Protein AF-A0A9E2X9G2-F1 (afdb_monomer)

Radius of gyration: 14.69 Å; Cα contacts (8 Å, |Δi|>4): 81; chains: 1; bounding box: 24×46×28 Å

Foldseek 3Di:
DFDKFKKAFPDLPDQWDDDDPDTFGADPRRITIDGPVVVVVCVVVVRIDGDPPVVPVVVVPPPDDDD

pLDDT: mean 78.17, std 18.65, range [41.12, 93.12]

Solvent-accessible surface area (backbone atoms only — not comparable to full-atom values): 4255 Å² total; per-residue (Å²): 134,83,63,66,40,47,30,28,42,74,66,72,84,58,70,55,50,74,58,92,94,45,74,40,59,38,50,97,85,25,36,29,71,36,48,52,82,59,43,52,59,43,43,72,69,62,52,32,43,81,47,79,62,77,78,65,63,70,69,74,76,76,81,82,81,87,131

Secondary structure (DSSP, 8-state):
---EEEEEESS---SEEEETTEEEE--TTSEEEEEHHHHHHHHHTTSEEE---TTTSSSSSSSSS--

Nearest PDB structures (foldseek):
  2e9x-assembly1_B  TM=6.436E-01  e=7.956E-02  Homo sapiens
  8q6o-assembly1_H  TM=5.773E-01  e=6.172E-02  Xenopus laevis
  8b9d-assembly1_D  TM=6.470E-01  e=9.454E-01  Homo sapiens
  5u8t-assembly1_B  TM=4.736E-01  e=4.336E+00  Saccharomyces cerevisiae S288C
  5u8s-assembly1_B  TM=5.538E-01  e=9.894E+00  Saccharomyces cerevisiae S288C

Structure (mmCIF, N/CA/C/O backbone):
data_AF-A0A9E2X9G2-F1
#
_entry.id   AF-A0A9E2X9G2-F1
#
loop_
_atom_site.group_PDB
_atom_site.id
_atom_site.type_symbol
_atom_site.label_atom_id
_atom_site.label_alt_id
_atom_site.label_comp_id
_atom_site.label_asym_id
_atom_site.label_entity_id
_atom_site.label_seq_id
_atom_site.pdbx_PDB_ins_code
_atom_site.Cartn_x
_atom_site.Cartn_y
_atom_site.Cartn_z
_atom_site.occupancy
_atom_site.B_iso_or_equiv
_atom_site.auth_seq_id
_atom_site.auth_comp_id
_atom_site.auth_asym_id
_atom_site.auth_atom_id
_atom_site.pdbx_PDB_model_num
ATOM 1 N N . MET A 1 1 ? -11.290 -10.743 12.212 1.00 50.19 1 MET A N 1
ATOM 2 C CA . MET A 1 1 ? -9.897 -10.502 11.784 1.00 50.19 1 MET A CA 1
ATOM 3 C C . MET A 1 1 ? -9.959 -9.967 10.370 1.00 50.19 1 MET A C 1
ATOM 5 O O . MET A 1 1 ? -10.512 -10.652 9.521 1.00 50.19 1 MET A O 1
ATOM 9 N N . SER A 1 2 ? -9.534 -8.727 10.140 1.00 62.53 2 SER A N 1
ATOM 10 C CA . SER A 1 2 ? -9.505 -8.163 8.787 1.00 62.53 2 SER A CA 1
ATOM 11 C C . SER A 1 2 ? -8.338 -8.780 8.023 1.00 62.53 2 SER A C 1
ATOM 13 O O . SER A 1 2 ? -7.222 -8.782 8.533 1.00 62.53 2 SER A O 1
ATOM 15 N N . ASP A 1 3 ? -8.610 -9.320 6.839 1.00 84.56 3 ASP A N 1
ATOM 16 C CA . ASP A 1 3 ? -7.619 -9.925 5.947 1.00 84.56 3 ASP A CA 1
ATOM 17 C C . ASP A 1 3 ? -6.644 -8.832 5.466 1.00 84.56 3 ASP A C 1
ATOM 19 O O . ASP A 1 3 ? -7.019 -7.948 4.685 1.00 84.56 3 ASP A O 1
ATOM 23 N N . LEU A 1 4 ? -5.430 -8.819 6.029 1.00 90.06 4 LEU A N 1
ATOM 24 C CA . LEU A 1 4 ? -4.377 -7.864 5.680 1.00 90.06 4 LEU A CA 1
ATOM 25 C C . LEU A 1 4 ? -3.493 -8.449 4.580 1.00 90.06 4 LEU A C 1
ATOM 27 O O . LEU A 1 4 ? -3.078 -9.603 4.646 1.00 90.06 4 LEU A O 1
ATOM 31 N N . VAL A 1 5 ? -3.161 -7.618 3.601 1.00 92.12 5 VAL A N 1
ATOM 32 C CA . VAL A 1 5 ? -2.302 -7.949 2.468 1.00 92.12 5 VAL A CA 1
ATOM 33 C C . VAL A 1 5 ? -1.019 -7.137 2.582 1.00 92.12 5 VAL A C 1
ATOM 35 O O . VAL A 1 5 ? -1.059 -5.917 2.761 1.00 92.12 5 VAL A O 1
ATOM 38 N N . ALA A 1 6 ? 0.120 -7.816 2.469 1.00 93.12 6 ALA A N 1
ATOM 39 C CA . ALA A 1 6 ? 1.417 -7.168 2.357 1.00 93.12 6 ALA A CA 1
ATOM 40 C C . ALA A 1 6 ? 1.662 -6.762 0.905 1.00 93.12 6 ALA A C 1
ATOM 42 O O . ALA A 1 6 ? 1.615 -7.595 -0.004 1.00 93.12 6 ALA A O 1
ATOM 43 N N . LEU A 1 7 ? 1.941 -5.483 0.693 1.00 92.56 7 LEU A N 1
ATOM 44 C CA . LEU A 1 7 ? 2.287 -4.924 -0.604 1.00 92.56 7 LEU A CA 1
ATOM 45 C C . LEU A 1 7 ? 3.666 -4.288 -0.541 1.00 92.56 7 LEU A C 1
ATOM 47 O O . LEU A 1 7 ? 4.015 -3.680 0.464 1.00 92.56 7 LEU A O 1
ATOM 51 N N . ARG A 1 8 ? 4.428 -4.379 -1.626 1.00 92.31 8 ARG A N 1
ATOM 52 C CA . ARG A 1 8 ? 5.706 -3.685 -1.777 1.00 92.31 8 ARG A CA 1
ATOM 53 C C . ARG A 1 8 ? 5.576 -2.578 -2.809 1.00 92.31 8 ARG A C 1
ATOM 55 O O . ARG A 1 8 ? 5.078 -2.825 -3.908 1.00 92.31 8 ARG A O 1
ATOM 62 N N . ALA A 1 9 ? 6.022 -1.376 -2.459 1.00 91.44 9 ALA A N 1
ATOM 63 C CA . ALA A 1 9 ? 6.088 -0.262 -3.392 1.00 91.44 9 ALA A CA 1
ATOM 64 C C . ALA A 1 9 ? 7.099 -0.564 -4.509 1.00 91.44 9 ALA A C 1
ATOM 66 O O . ALA A 1 9 ? 8.222 -0.996 -4.247 1.00 91.44 9 ALA A O 1
ATOM 67 N N . VAL A 1 10 ? 6.712 -0.312 -5.761 1.00 88.62 10 VAL A N 1
ATOM 68 C CA . VAL A 1 10 ? 7.606 -0.454 -6.926 1.00 88.62 10 VAL A CA 1
ATOM 69 C C . VAL A 1 10 ? 8.662 0.657 -6.934 1.00 88.62 10 VAL A C 1
ATOM 71 O O . VAL A 1 10 ? 9.809 0.433 -7.313 1.00 88.62 10 VAL A O 1
ATOM 74 N N . PHE A 1 11 ? 8.285 1.843 -6.452 1.00 80.31 11 PHE A N 1
ATOM 75 C CA . PHE A 1 11 ? 9.159 3.002 -6.307 1.00 80.31 11 PHE A CA 1
ATOM 76 C C . PHE A 1 11 ? 9.162 3.422 -4.830 1.00 80.31 11 PHE A C 1
ATOM 78 O O . PHE A 1 11 ? 8.216 4.080 -4.393 1.00 80.31 11 PHE A O 1
ATOM 85 N N . PRO A 1 12 ? 10.181 3.044 -4.035 1.00 67.19 12 PRO A N 1
ATOM 86 C CA . PRO A 1 12 ? 10.198 3.241 -2.582 1.00 67.19 12 PRO A CA 1
ATOM 87 C C . PRO A 1 12 ? 10.549 4.687 -2.186 1.00 67.19 12 PRO A C 1
ATOM 89 O O . PRO A 1 12 ? 11.372 4.932 -1.312 1.00 67.19 12 PRO A O 1
ATOM 92 N N . VAL A 1 13 ? 9.948 5.668 -2.858 1.00 68.31 13 VAL A N 1
ATOM 93 C CA . VAL A 1 13 ? 10.168 7.100 -2.602 1.00 68.31 13 VAL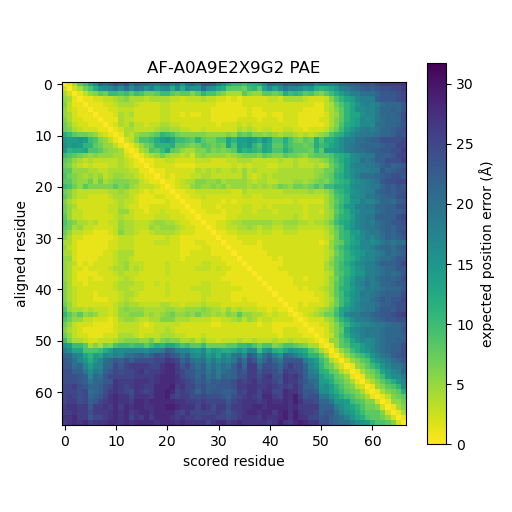 A CA 1
ATOM 94 C C . VAL A 1 13 ? 9.161 7.687 -1.608 1.00 68.31 13 VAL A C 1
ATOM 96 O O . VAL A 1 13 ? 9.253 8.865 -1.275 1.00 68.31 13 VAL A O 1
ATOM 99 N N . TRP A 1 14 ? 8.192 6.894 -1.142 1.00 75.12 14 TRP A N 1
ATOM 100 C CA . TRP A 1 14 ? 7.097 7.353 -0.285 1.00 75.12 14 TRP A CA 1
ATOM 101 C C . TRP A 1 14 ? 7.201 6.803 1.137 1.00 75.12 14 TRP A C 1
ATOM 103 O O . TRP A 1 14 ? 7.439 5.617 1.338 1.00 75.12 14 TRP A O 1
ATOM 113 N N . ASP A 1 15 ? 6.931 7.651 2.128 1.00 84.38 15 ASP A N 1
ATOM 114 C CA . ASP A 1 15 ? 6.872 7.304 3.554 1.00 84.38 15 ASP A CA 1
ATOM 115 C C . ASP A 1 15 ? 5.607 6.507 3.918 1.00 84.38 15 ASP A C 1
ATOM 117 O O . ASP A 1 15 ? 5.619 5.671 4.821 1.00 84.38 15 ASP A O 1
ATOM 121 N N . ALA A 1 16 ? 4.509 6.734 3.194 1.00 89.00 16 ALA A N 1
ATOM 122 C CA . ALA A 1 16 ? 3.223 6.085 3.426 1.00 89.00 16 ALA A CA 1
ATOM 123 C C . ALA A 1 16 ? 2.334 6.117 2.174 1.00 89.00 16 ALA A C 1
ATOM 125 O O . ALA A 1 16 ? 2.512 6.955 1.290 1.00 89.00 16 ALA A O 1
ATOM 126 N N . VAL A 1 17 ? 1.310 5.263 2.146 1.00 90.25 17 VAL A N 1
ATOM 127 C CA . VAL A 1 17 ? 0.238 5.284 1.144 1.00 90.25 17 VAL A CA 1
ATOM 128 C C . VAL A 1 17 ? -1.096 5.690 1.759 1.00 90.25 17 VAL A C 1
ATOM 130 O O . VAL A 1 17 ? -1.435 5.293 2.873 1.00 90.25 17 VAL A O 1
ATOM 133 N N . GLY A 1 18 ? -1.861 6.512 1.043 1.00 89.25 18 GLY A N 1
ATOM 134 C CA . GLY A 1 18 ? -3.184 6.967 1.468 1.00 89.25 18 GLY A CA 1
ATOM 135 C C . GLY A 1 18 ? -4.315 6.186 0.804 1.00 89.25 18 GLY A C 1
ATOM 136 O O . GLY A 1 18 ? -4.262 5.918 -0.395 1.00 89.25 18 GLY A O 1
ATOM 137 N N . HIS A 1 19 ? -5.368 5.882 1.565 1.00 85.62 19 HIS A N 1
ATOM 138 C CA . HIS A 1 19 ? -6.654 5.440 1.026 1.00 85.62 19 HIS A CA 1
ATOM 139 C C . HIS A 1 19 ? -7.805 6.072 1.817 1.00 85.62 19 HIS A C 1
ATOM 141 O O . HIS A 1 19 ? -7.975 5.822 3.014 1.00 85.62 19 HIS A O 1
ATOM 147 N N . GLY A 1 20 ? -8.585 6.929 1.152 1.00 87.12 20 GLY A N 1
ATOM 148 C CA . GLY A 1 20 ? -9.589 7.763 1.812 1.00 87.12 20 GLY A CA 1
ATOM 149 C C . GLY A 1 20 ? -8.948 8.676 2.861 1.00 87.12 20 GLY A C 1
ATOM 150 O O . GLY A 1 20 ? -8.038 9.442 2.554 1.00 87.12 20 GLY A O 1
ATOM 151 N N . THR A 1 21 ? -9.406 8.576 4.110 1.00 88.88 21 THR A N 1
ATOM 152 C CA . THR A 1 21 ? -8.869 9.337 5.253 1.00 88.88 21 THR A 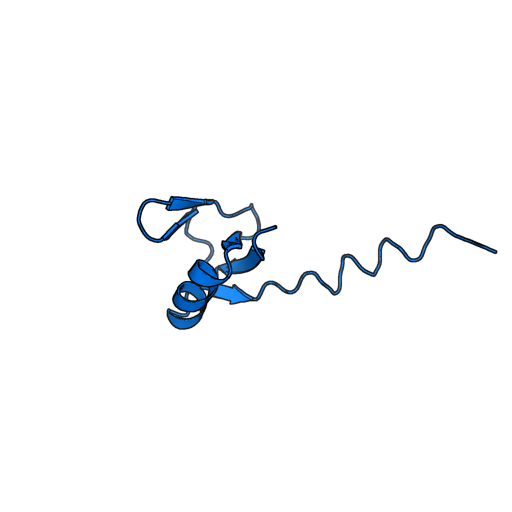CA 1
ATOM 153 C C . THR A 1 21 ? -7.755 8.608 6.010 1.00 88.88 21 THR A C 1
ATOM 155 O O . THR A 1 21 ? -7.204 9.158 6.963 1.00 88.88 21 THR A O 1
ATOM 158 N N . LYS A 1 22 ? -7.412 7.373 5.619 1.00 91.75 22 LYS A N 1
ATOM 159 C CA . LYS A 1 22 ? -6.387 6.561 6.286 1.00 91.75 22 LYS A CA 1
ATOM 160 C C . LYS A 1 22 ? -5.051 6.635 5.555 1.00 91.75 22 LYS A C 1
ATOM 162 O O . LYS A 1 22 ? -5.004 6.668 4.326 1.00 91.75 22 LYS A O 1
ATOM 167 N N . ARG A 1 23 ? -3.965 6.609 6.329 1.00 92.94 23 ARG A N 1
ATOM 168 C CA . ARG A 1 23 ? -2.589 6.462 5.838 1.00 92.94 23 ARG A CA 1
ATOM 169 C C . ARG A 1 23 ? -1.986 5.180 6.393 1.00 92.94 23 ARG A C 1
ATOM 171 O O . ARG A 1 23 ? -2.186 4.863 7.563 1.00 92.94 23 ARG A O 1
ATOM 178 N N . TYR A 1 24 ? -1.250 4.480 5.545 1.00 91.62 24 TYR A N 1
ATOM 179 C CA . TYR A 1 24 ? -0.589 3.222 5.846 1.00 91.62 24 TYR A CA 1
ATOM 180 C C . TYR A 1 24 ? 0.916 3.418 5.631 1.00 91.62 24 TYR A C 1
ATOM 182 O O . TYR A 1 24 ? 1.324 3.665 4.495 1.00 91.62 24 TYR A O 1
ATOM 190 N N . PRO A 1 25 ? 1.730 3.404 6.698 1.00 91.88 25 PRO A N 1
ATOM 191 C CA . PRO A 1 25 ? 3.162 3.662 6.595 1.00 91.88 25 PRO A CA 1
ATOM 192 C C . PRO A 1 25 ? 3.891 2.501 5.914 1.00 91.88 25 PRO A C 1
ATOM 194 O O . PRO A 1 25 ? 3.523 1.341 6.110 1.00 91.88 25 PRO A O 1
ATOM 197 N N . HIS A 1 26 ? 4.933 2.821 5.151 1.00 90.75 26 HIS A N 1
ATOM 198 C CA . HIS A 1 26 ? 5.877 1.821 4.658 1.00 90.75 26 HIS A CA 1
ATOM 199 C C . HIS A 1 26 ? 6.901 1.466 5.745 1.00 90.75 26 HIS A C 1
ATOM 201 O O . HIS A 1 26 ? 7.258 2.305 6.574 1.00 90.75 26 HIS A O 1
ATOM 207 N N . ASP A 1 27 ? 7.393 0.229 5.729 1.00 87.88 27 ASP A N 1
ATOM 208 C CA . ASP A 1 27 ? 8.607 -0.154 6.446 1.00 87.88 27 ASP A CA 1
ATOM 209 C C . ASP A 1 27 ? 9.874 0.269 5.674 1.00 87.88 27 ASP A C 1
ATOM 211 O O . ASP A 1 27 ? 9.813 0.876 4.601 1.00 87.88 27 ASP A O 1
ATOM 215 N N . LEU A 1 28 ? 11.045 -0.057 6.228 1.00 85.12 28 LEU A N 1
ATOM 216 C CA . LEU A 1 28 ? 12.344 0.268 5.626 1.00 85.12 28 LEU A CA 1
ATOM 217 C C . LEU A 1 28 ? 12.577 -0.413 4.265 1.00 85.12 28 LEU A C 1
ATOM 219 O O . LEU A 1 28 ? 13.387 0.069 3.478 1.00 85.12 28 LEU A O 1
ATOM 223 N N . ASP A 1 29 ? 11.862 -1.502 3.976 1.00 84.56 29 ASP A N 1
ATOM 224 C CA . ASP A 1 29 ? 11.929 -2.239 2.711 1.00 84.56 29 ASP A CA 1
ATOM 225 C C . ASP A 1 29 ? 10.900 -1.733 1.678 1.00 84.56 29 ASP A C 1
ATOM 227 O O . ASP A 1 29 ? 10.798 -2.281 0.568 1.00 84.56 29 ASP A O 1
ATOM 231 N N . GLY A 1 30 ? 10.126 -0.699 2.033 1.00 89.38 30 GLY A N 1
ATOM 232 C CA . GLY A 1 30 ? 9.037 -0.166 1.219 1.00 89.38 30 GLY A CA 1
ATOM 233 C C . GLY A 1 30 ? 7.782 -1.045 1.241 1.00 89.38 30 GLY A C 1
ATOM 234 O O . GLY A 1 30 ? 6.994 -1.005 0.292 1.00 89.38 30 GLY A O 1
ATOM 235 N N . VAL A 1 31 ? 7.606 -1.878 2.271 1.00 91.81 31 VAL A N 1
ATOM 236 C CA . VAL A 1 31 ? 6.450 -2.768 2.433 1.00 91.81 31 VAL A CA 1
ATOM 237 C C . VAL A 1 31 ? 5.384 -2.095 3.286 1.00 91.81 31 VAL A C 1
ATOM 239 O O . VAL A 1 31 ? 5.673 -1.493 4.314 1.00 91.81 31 VAL A O 1
ATOM 242 N N . VAL A 1 32 ? 4.126 -2.238 2.884 1.00 92.12 32 VAL A N 1
ATOM 243 C CA . VAL A 1 32 ? 2.958 -1.749 3.614 1.00 92.12 32 VAL A CA 1
ATOM 244 C C . VAL A 1 32 ? 1.952 -2.876 3.833 1.00 92.12 32 VAL A C 1
ATOM 246 O O . VAL A 1 32 ? 1.723 -3.707 2.953 1.0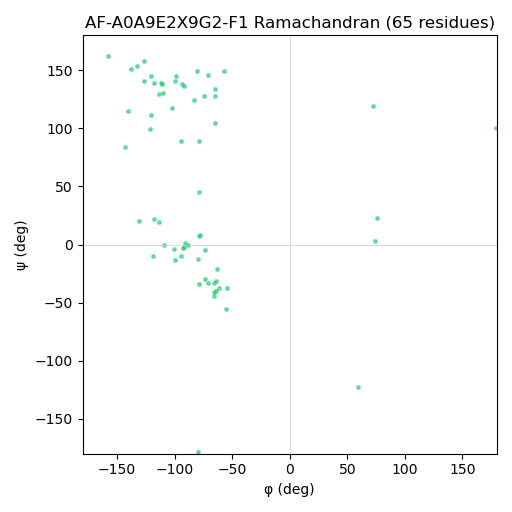0 92.12 32 VAL A O 1
ATOM 249 N N . LEU A 1 33 ? 1.335 -2.904 5.015 1.00 93.12 33 LEU A N 1
ATOM 250 C CA . LEU A 1 33 ? 0.243 -3.817 5.355 1.00 93.12 33 LEU A CA 1
ATOM 251 C C . LEU A 1 33 ? -1.088 -3.070 5.284 1.00 93.12 33 LEU A C 1
ATOM 253 O O . LEU A 1 33 ? -1.316 -2.124 6.040 1.00 93.12 33 LEU A O 1
ATOM 257 N N . VAL A 1 34 ? -1.975 -3.503 4.390 1.00 92.31 34 VAL A N 1
ATOM 258 C CA . VAL A 1 34 ? -3.277 -2.857 4.172 1.00 92.31 34 VAL A CA 1
ATOM 259 C C . VAL A 1 34 ? -4.418 -3.877 4.134 1.00 92.31 34 VAL A C 1
ATOM 261 O O . VAL A 1 34 ? -4.192 -5.031 3.777 1.00 92.31 34 VAL A O 1
ATOM 264 N N . PRO A 1 35 ? -5.659 -3.487 4.468 1.00 93.06 35 PRO A N 1
ATOM 265 C CA . PRO A 1 35 ? -6.836 -4.311 4.214 1.00 93.06 35 PRO A CA 1
ATOM 266 C C . PRO A 1 35 ? -6.976 -4.675 2.734 1.00 93.06 35 PRO A C 1
ATOM 268 O O . PRO A 1 35 ? -6.612 -3.890 1.856 1.00 93.06 35 PRO A O 1
ATOM 271 N N . ARG A 1 36 ? -7.551 -5.843 2.441 1.00 90.31 36 ARG A N 1
ATOM 272 C CA . ARG A 1 36 ? -7.738 -6.312 1.061 1.00 90.31 36 ARG A CA 1
ATOM 273 C C . ARG A 1 36 ? -8.484 -5.323 0.154 1.00 90.31 36 ARG A C 1
ATOM 275 O O . ARG A 1 36 ? -8.119 -5.195 -1.011 1.00 90.31 36 ARG A O 1
ATOM 282 N N . ASP A 1 37 ? -9.485 -4.608 0.666 1.00 91.81 37 ASP A N 1
ATOM 283 C CA . ASP A 1 37 ? -10.222 -3.579 -0.085 1.00 91.81 37 ASP A CA 1
ATOM 284 C C . ASP A 1 37 ? -9.336 -2.392 -0.495 1.00 91.81 37 ASP A C 1
ATOM 286 O O . ASP A 1 37 ? -9.516 -1.835 -1.575 1.00 91.81 37 ASP A O 1
ATOM 290 N N . VAL A 1 38 ? -8.326 -2.072 0.316 1.00 92.62 38 VAL A N 1
ATOM 291 C CA . VAL A 1 38 ? -7.304 -1.066 0.007 1.00 92.62 38 VAL A CA 1
ATOM 292 C C . VAL A 1 38 ? -6.245 -1.629 -0.941 1.00 92.62 38 VAL A C 1
ATOM 294 O O . VAL A 1 38 ? -5.743 -0.909 -1.800 1.00 92.62 38 VAL A O 1
ATOM 297 N N . ALA A 1 39 ? -5.914 -2.917 -0.835 1.00 91.56 39 ALA A N 1
ATOM 298 C CA . ALA A 1 39 ? -4.886 -3.536 -1.668 1.00 91.56 39 ALA A CA 1
ATOM 299 C C . ALA A 1 39 ? -5.249 -3.547 -3.162 1.00 91.56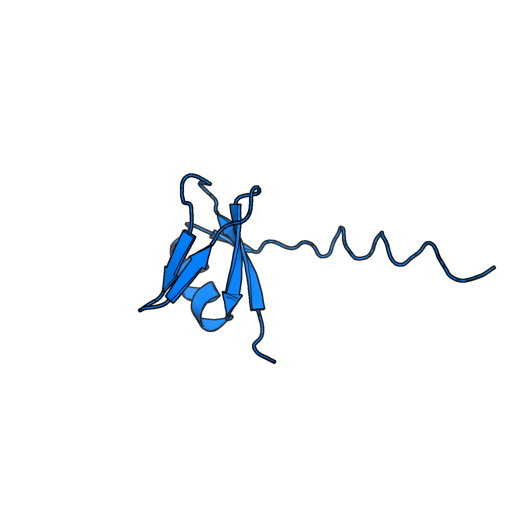 39 ALA A C 1
ATOM 301 O O . ALA A 1 39 ? -4.395 -3.285 -4.006 1.00 91.56 39 ALA A O 1
ATOM 302 N N . VAL A 1 40 ? -6.514 -3.819 -3.494 1.00 91.50 40 VAL A N 1
ATOM 303 C CA . VAL A 1 40 ? -7.002 -3.901 -4.884 1.00 91.50 40 VAL A CA 1
ATOM 304 C C . VAL A 1 40 ? -6.718 -2.628 -5.699 1.00 91.50 40 VAL A C 1
ATOM 306 O O . VAL A 1 40 ? -6.073 -2.743 -6.743 1.00 91.50 40 VAL A O 1
ATOM 309 N N . PRO A 1 41 ? -7.133 -1.418 -5.272 1.00 91.50 41 PRO A N 1
ATOM 310 C CA . PRO A 1 41 ? -6.843 -0.201 -6.027 1.00 91.50 41 PRO A CA 1
ATOM 311 C C . PRO A 1 41 ? -5.345 0.123 -6.068 1.00 91.50 41 PRO A C 1
ATOM 313 O O . PRO A 1 41 ? -4.866 0.630 -7.078 1.00 91.50 41 PRO A O 1
ATOM 316 N N . LEU A 1 42 ? -4.582 -0.193 -5.015 1.00 89.94 42 LEU A N 1
ATOM 317 C CA . LEU A 1 42 ? -3.133 0.036 -4.997 1.00 89.94 42 LEU A CA 1
ATOM 318 C C . LEU A 1 42 ? -2.388 -0.834 -6.015 1.00 89.94 42 LEU A C 1
ATOM 320 O O . LEU A 1 42 ? -1.502 -0.334 -6.710 1.00 89.94 42 LEU A O 1
ATOM 324 N N . LEU A 1 43 ? -2.784 -2.102 -6.139 1.00 91.19 43 LEU A N 1
ATOM 325 C CA . LEU A 1 43 ? -2.283 -3.017 -7.165 1.00 91.19 43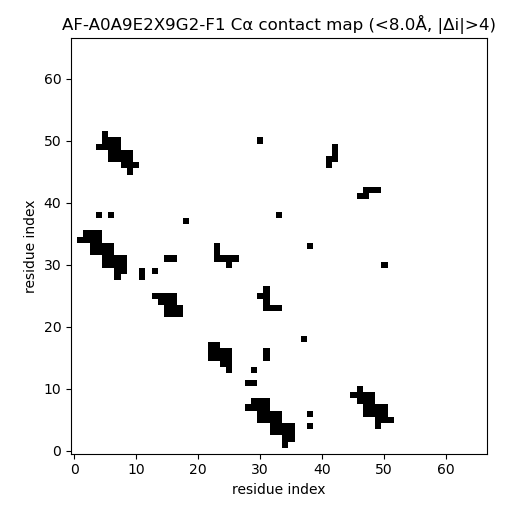 LEU A CA 1
ATOM 326 C C . LEU A 1 43 ? -2.705 -2.565 -8.569 1.00 91.19 43 LEU A C 1
ATOM 328 O O . LEU A 1 43 ? -1.878 -2.529 -9.476 1.00 91.19 43 LEU A O 1
ATOM 332 N N . HIS A 1 44 ? -3.970 -2.170 -8.747 1.00 90.88 44 HIS A N 1
ATOM 333 C CA . HIS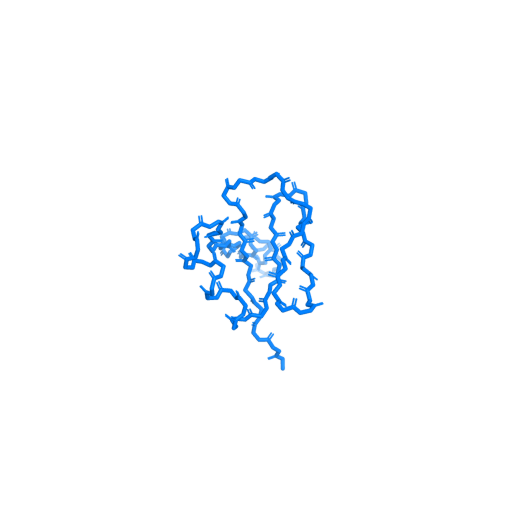 A 1 44 ? -4.487 -1.703 -10.037 1.00 90.88 44 HIS A CA 1
ATOM 334 C C . HIS A 1 44 ? -3.761 -0.448 -10.547 1.00 90.88 44 HIS A C 1
ATOM 336 O O . HIS A 1 44 ? -3.495 -0.324 -11.738 1.00 90.88 44 HIS A O 1
ATOM 342 N N . ASN A 1 45 ? -3.394 0.467 -9.647 1.00 87.44 45 ASN A N 1
ATOM 343 C CA . ASN A 1 45 ? -2.681 1.694 -10.004 1.00 87.44 45 ASN A CA 1
ATOM 344 C C . ASN A 1 45 ? -1.200 1.462 -10.362 1.00 87.44 45 ASN A C 1
ATOM 346 O O . ASN A 1 45 ? -0.514 2.409 -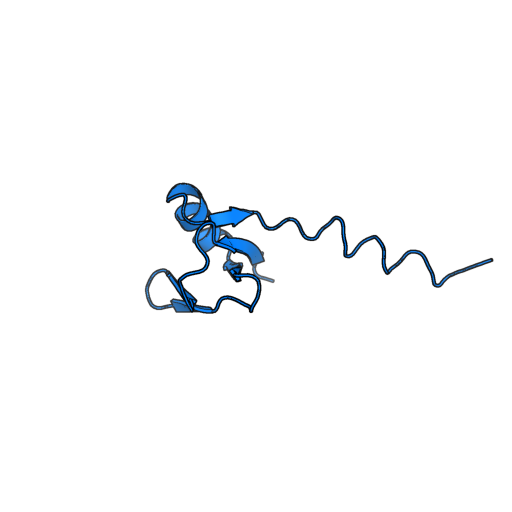10.740 1.00 87.44 45 ASN A O 1
ATOM 350 N N . GLY A 1 46 ? -0.685 0.234 -10.226 1.00 84.12 46 GLY A N 1
ATOM 351 C CA . GLY A 1 46 ? 0.667 -0.143 -10.653 1.00 84.12 46 GLY A CA 1
ATOM 352 C C . GLY A 1 46 ? 1.808 0.379 -9.771 1.00 84.12 46 GLY A C 1
ATOM 353 O O . GLY A 1 46 ? 2.972 0.1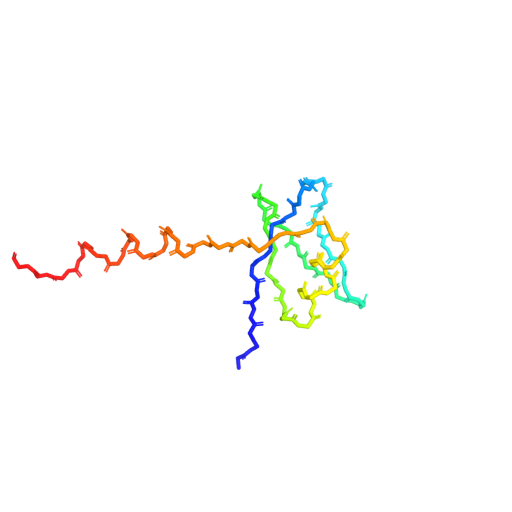34 -10.073 1.00 84.12 46 GLY A O 1
ATOM 354 N N . GLY A 1 47 ? 1.504 1.075 -8.672 1.00 88.81 47 GLY A N 1
ATOM 355 C CA . GLY A 1 47 ? 2.509 1.545 -7.710 1.00 88.81 47 GLY A CA 1
ATOM 356 C C . GLY A 1 47 ? 2.982 0.467 -6.730 1.00 88.81 47 GLY A C 1
ATOM 357 O O . GLY A 1 47 ? 3.974 0.671 -6.030 1.00 88.81 47 GLY A O 1
ATOM 358 N N . TYR A 1 48 ? 2.280 -0.668 -6.680 1.00 92.69 48 TYR A N 1
ATOM 359 C CA . TYR A 1 48 ? 2.474 -1.722 -5.691 1.00 92.69 48 TYR A CA 1
ATOM 360 C C . TYR A 1 48 ? 2.407 -3.109 -6.320 1.00 92.69 48 TYR A C 1
ATOM 362 O O . TYR A 1 48 ? 1.681 -3.335 -7.287 1.00 92.69 48 TYR A O 1
ATOM 370 N N . VAL A 1 49 ? 3.119 -4.053 -5.711 1.00 92.94 49 VAL A N 1
ATOM 371 C CA . VAL A 1 49 ? 3.057 -5.488 -6.013 1.00 92.94 49 VAL A CA 1
ATOM 372 C C . VAL A 1 49 ? 2.788 -6.283 -4.741 1.00 92.94 49 VAL A C 1
ATOM 374 O O . VAL A 1 49 ? 3.054 -5.804 -3.640 1.00 92.94 49 VAL A O 1
ATOM 377 N N . ILE A 1 50 ? 2.267 -7.504 -4.875 1.00 92.81 50 ILE A N 1
ATOM 378 C CA . ILE A 1 50 ? 2.072 -8.399 -3.728 1.00 92.81 50 ILE A CA 1
ATOM 379 C C . ILE A 1 50 ? 3.439 -8.771 -3.151 1.00 92.81 50 ILE A C 1
ATOM 381 O O . ILE A 1 50 ? 4.326 -9.228 -3.874 1.00 92.81 50 ILE A O 1
ATOM 385 N N . HIS A 1 51 ? 3.597 -8.586 -1.843 1.00 88.25 51 HIS A N 1
ATOM 386 C CA . HIS A 1 51 ? 4.788 -8.995 -1.113 1.00 88.25 51 HIS A CA 1
ATOM 387 C C . HIS A 1 51 ? 4.569 -10.376 -0.497 1.00 88.25 51 HIS A C 1
ATOM 389 O O . HIS A 1 51 ? 4.103 -10.509 0.634 1.00 88.25 51 HIS A O 1
ATOM 395 N N . ASP A 1 52 ? 4.890 -11.421 -1.257 1.00 78.81 52 ASP A N 1
ATOM 396 C CA . ASP A 1 52 ? 4.830 -12.799 -0.773 1.00 78.81 52 ASP A CA 1
ATOM 397 C C . ASP A 1 52 ? 6.070 -13.112 0.085 1.00 78.81 52 ASP A C 1
ATOM 399 O O . ASP A 1 52 ? 7.110 -13.552 -0.403 1.00 78.81 52 ASP A O 1
ATOM 403 N N . ARG A 1 53 ? 5.985 -12.856 1.399 1.00 60.41 53 ARG A N 1
ATOM 404 C CA . ARG A 1 53 ? 6.997 -13.304 2.385 1.00 60.41 53 ARG A CA 1
ATOM 405 C C . ARG A 1 53 ? 6.846 -14.791 2.753 1.00 60.41 53 ARG A C 1
ATOM 407 O O . ARG A 1 53 ? 7.546 -15.269 3.646 1.00 60.41 53 ARG A O 1
ATOM 414 N N . ASN A 1 54 ? 5.987 -15.550 2.065 1.00 47.59 54 ASN A N 1
ATOM 415 C CA . ASN A 1 54 ? 5.708 -16.947 2.401 1.00 47.59 54 ASN A CA 1
ATOM 416 C C . ASN A 1 54 ? 6.788 -17.942 1.927 1.00 47.59 54 ASN A C 1
ATOM 418 O O . ASN A 1 54 ? 6.635 -19.147 2.101 1.00 47.59 54 ASN A O 1
ATOM 422 N N . ARG A 1 55 ? 7.924 -17.465 1.397 1.00 46.81 55 ARG A N 1
ATOM 423 C CA . ARG A 1 55 ? 9.148 -18.281 1.275 1.00 46.81 55 ARG A CA 1
ATOM 424 C C . ARG A 1 55 ? 10.145 -18.131 2.422 1.00 46.81 55 ARG A C 1
ATOM 426 O O . ARG A 1 55 ? 11.069 -18.933 2.485 1.00 46.81 55 ARG A O 1
ATOM 433 N N . THR A 1 56 ? 9.973 -17.174 3.335 1.00 42.75 56 THR A N 1
ATOM 434 C CA . THR A 1 56 ? 10.979 -16.930 4.392 1.00 4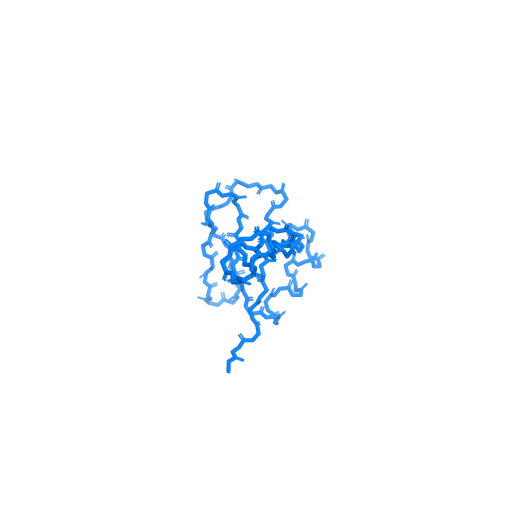2.75 56 THR A CA 1
ATOM 435 C C . THR A 1 56 ? 10.449 -17.122 5.810 1.00 42.75 56 THR A C 1
ATOM 437 O O . THR A 1 56 ? 11.245 -17.176 6.739 1.00 42.75 56 THR A O 1
ATOM 440 N N . VAL A 1 57 ? 9.134 -17.290 5.997 1.00 41.12 57 VAL A N 1
ATOM 441 C CA . VAL A 1 57 ? 8.546 -17.606 7.317 1.00 41.12 57 VAL A CA 1
ATOM 442 C C . VAL A 1 57 ? 8.235 -19.103 7.479 1.00 41.12 57 VAL A C 1
ATOM 444 O O . VAL A 1 57 ? 8.111 -19.572 8.595 1.00 41.12 57 VAL A O 1
ATOM 447 N N . LEU A 1 58 ? 8.241 -19.900 6.402 1.00 41.88 58 LEU A N 1
ATOM 448 C CA . LEU A 1 58 ? 8.179 -21.372 6.495 1.00 41.88 58 LEU A CA 1
ATOM 449 C C . LEU A 1 58 ? 9.559 -22.048 6.626 1.00 41.88 58 LEU A C 1
ATOM 451 O O . LEU A 1 58 ? 9.630 -23.266 6.718 1.00 41.88 58 LEU A O 1
ATOM 455 N N . ALA A 1 59 ? 10.655 -21.280 6.642 1.00 43.62 59 ALA A N 1
ATOM 456 C CA . ALA A 1 59 ? 12.010 -21.812 6.832 1.00 43.62 59 ALA A CA 1
ATOM 457 C C . ALA A 1 59 ? 12.545 -21.641 8.268 1.00 43.62 59 ALA A C 1
ATOM 459 O O . ALA A 1 59 ? 13.644 -22.107 8.558 1.00 43.62 59 ALA A O 1
ATOM 460 N N . LEU A 1 60 ? 11.795 -20.982 9.164 1.00 46.12 60 LEU A N 1
ATOM 461 C CA . LEU A 1 60 ? 12.191 -20.798 10.569 1.00 46.12 60 LEU A CA 1
ATOM 462 C C . LEU A 1 60 ? 11.354 -21.626 11.562 1.00 46.12 60 LEU A C 1
ATOM 464 O O . LEU A 1 60 ? 11.650 -21.608 12.751 1.00 46.12 60 LEU A O 1
ATOM 468 N N . ASP A 1 61 ? 10.374 -22.394 11.073 1.00 45.97 61 ASP A N 1
ATOM 469 C CA . ASP A 1 61 ? 9.539 -23.307 11.870 1.00 45.97 61 ASP A CA 1
ATOM 470 C C . ASP A 1 61 ? 9.777 -24.798 11.525 1.00 45.97 61 ASP A C 1
ATOM 472 O O . ASP A 1 61 ? 8.954 -25.645 11.853 1.00 45.97 61 ASP A O 1
ATOM 476 N N . ASP A 1 62 ? 10.911 -25.146 10.897 1.00 49.03 62 ASP A N 1
ATOM 477 C CA . ASP A 1 62 ? 11.320 -26.550 10.650 1.00 49.03 62 ASP A CA 1
ATOM 478 C C . ASP A 1 62 ? 12.641 -26.936 11.350 1.00 49.03 62 ASP A C 1
ATOM 480 O O . ASP A 1 62 ? 13.324 -27.877 10.957 1.00 49.03 62 ASP A O 1
ATOM 484 N N . HIS A 1 63 ? 13.054 -26.223 12.409 1.00 49.72 63 HIS A N 1
ATOM 485 C CA . HIS A 1 63 ? 14.256 -26.618 13.169 1.00 49.72 63 HIS A CA 1
ATOM 486 C C . HIS A 1 63 ? 14.131 -26.689 14.690 1.00 49.72 63 HIS A C 1
ATOM 488 O O . HIS A 1 63 ? 15.145 -26.736 15.384 1.00 49.72 63 HIS A O 1
ATOM 494 N N . VAL A 1 64 ? 12.913 -26.809 15.224 1.00 52.19 64 VAL A N 1
ATOM 495 C CA . VAL A 1 64 ? 12.706 -27.283 16.602 1.00 52.19 64 VAL A CA 1
ATOM 496 C C . VAL A 1 64 ? 11.455 -28.164 16.674 1.00 52.19 64 VAL A C 1
ATOM 498 O O . VAL A 1 64 ? 10.388 -27.677 17.025 1.00 52.19 64 VAL A O 1
ATOM 501 N N . ALA A 1 65 ? 11.590 -29.460 16.357 1.00 45.44 65 ALA A N 1
ATOM 502 C CA . ALA A 1 65 ? 10.881 -30.563 17.034 1.00 45.44 65 ALA A CA 1
ATOM 503 C C . ALA A 1 65 ? 11.218 -31.947 16.430 1.00 45.44 65 ALA A C 1
ATOM 505 O O . ALA A 1 65 ? 10.603 -32.359 15.456 1.00 45.44 65 ALA A O 1
ATOM 506 N N . GLY A 1 66 ? 12.113 -32.691 17.097 1.00 45.19 66 GLY A N 1
ATOM 507 C CA . GLY A 1 66 ? 12.222 -34.164 17.065 1.00 45.19 66 GLY A CA 1
ATOM 508 C C . GLY A 1 66 ? 12.769 -34.771 15.764 1.00 45.19 66 GLY A C 1
ATOM 509 O O . GLY A 1 66 ? 12.150 -34.687 14.717 1.00 45.19 66 GLY A O 1
ATOM 510 N N . ARG A 1 67 ? 13.888 -35.491 15.763 1.00 41.38 67 ARG A N 1
ATOM 511 C CA . ARG A 1 67 ? 14.308 -36.536 16.699 1.00 41.38 67 ARG A CA 1
ATOM 512 C C . ARG A 1 67 ? 15.770 -36.883 16.437 1.00 41.38 67 ARG A C 1
ATOM 514 O O . ARG A 1 67 ? 16.161 -36.821 15.252 1.00 41.38 67 ARG A O 1
#

Mean predicted aligned error: 9.82 Å

Sequence (67 aa):
MSDLVALRAVFPVWDAVGHGTKRYPHDLDGVVLVPRDVAVPLLHNGGYVIHDRNRTVLALDDHVAGR